Protein AF-A0A9P1GZ67-F1 (afdb_monomer_lite)

InterPro domains:
  IPR001138 Zn(2)Cys(6) fungal-type DNA-binding domain [PF00172] (24-64)
  IPR001138 Zn(2)Cys(6) fungal-type DNA-binding domain [PS00463] (24-58)
  IPR001138 Zn(2)Cys(6) fungal-type DNA-binding domain [SM00066] (19-69)
  IPR036864 Zn(2)-C6 fungal-type DNA-binding domain superfamily [G3DSA:4.10.240.10] (16-83)
  IPR036864 Zn(2)-C6 fungal-type DNA-binding domain superfamily [SSF57701] (15-69)

Foldseek 3Di:
DDDPPDCPPDDPVPDDDDDDDPKAFPVCVVVVHDWPCRVCVVVVDPATPVQPDDPRDRHIDDDPPDPPPPPPPDDDDDDDDDDDPDDDDPDDDDDDDDDDDDDDDDDDDDDD

Sequence (112 aa):
MTEVVGDWLHFTGRQPKRKRAELVCVFCHSKKIKCDLQGRRSQGHDKCSNCDGPDRECRLRPSNRGKRRHSSATYDGRREAPVKPTSPISIREKNGVLPSPDITVVDTVDPP

Radius of gyration: 31.53 Å; chains: 1; bounding box: 78×73×67 Å

Organism: NCBI:txid1442378

Secondary structure (DSSP, 8-state):
------------TT---PPPPS--BHHHHHTT----HHHHHHTT-SS-GGGSSTT---PBP---SSTTS-------S-S---------------------------------

Structure (mmCIF, N/CA/C/O backbone):
data_AF-A0A9P1GZ67-F1
#
_entry.id   AF-A0A9P1GZ67-F1
#
loop_
_atom_site.group_PDB
_atom_site.id
_atom_site.type_symbol
_atom_site.label_atom_id
_atom_site.label_alt_id
_atom_site.label_comp_id
_atom_site.label_asym_id
_atom_site.label_entity_id
_atom_site.label_seq_id
_atom_site.pdbx_PDB_ins_code
_atom_site.Cartn_x
_atom_site.Cartn_y
_atom_site.Cartn_z
_atom_site.occupancy
_atom_site.B_iso_or_equiv
_atom_site.auth_seq_id
_atom_site.auth_comp_id
_atom_site.auth_asym_id
_atom_site.auth_atom_id
_atom_site.pdbx_PDB_model_num
ATOM 1 N N . MET A 1 1 ? 39.492 29.344 6.998 1.00 53.31 1 MET A N 1
ATOM 2 C CA . MET A 1 1 ? 38.741 28.296 7.716 1.00 53.31 1 MET A CA 1
ATOM 3 C C . MET A 1 1 ? 37.618 28.984 8.465 1.00 53.31 1 MET A C 1
ATOM 5 O O . MET A 1 1 ? 37.888 29.623 9.469 1.00 53.31 1 MET A O 1
ATOM 9 N N . THR A 1 2 ? 36.397 28.945 7.941 1.00 58.00 2 THR A N 1
ATOM 10 C CA . THR A 1 2 ? 35.204 29.379 8.679 1.00 58.00 2 THR A CA 1
ATOM 11 C C . THR A 1 2 ? 34.129 28.338 8.432 1.00 58.00 2 THR A C 1
ATOM 13 O O . THR A 1 2 ? 33.599 28.211 7.331 1.00 58.00 2 THR A O 1
ATOM 16 N N . GLU A 1 3 ? 33.952 27.539 9.473 1.00 59.94 3 GLU A N 1
ATOM 17 C CA . GLU A 1 3 ? 33.017 26.445 9.665 1.00 59.94 3 GLU A CA 1
ATOM 18 C C . GLU A 1 3 ? 31.615 26.830 9.173 1.00 59.94 3 GLU A C 1
ATOM 20 O O . GLU A 1 3 ? 31.009 27.790 9.653 1.00 59.94 3 GLU A O 1
ATOM 25 N N . VAL A 1 4 ? 31.081 26.063 8.224 1.00 62.84 4 VAL A N 1
ATOM 26 C CA . VAL A 1 4 ? 29.663 26.115 7.865 1.00 62.84 4 VAL A CA 1
ATOM 27 C C . VAL A 1 4 ? 28.929 25.357 8.968 1.00 62.84 4 VAL A C 1
ATOM 29 O O . VAL A 1 4 ? 28.709 24.151 8.874 1.00 62.84 4 VAL A O 1
ATOM 32 N N . VAL A 1 5 ? 28.664 26.041 10.083 1.00 62.22 5 VAL A N 1
ATOM 33 C CA . VAL A 1 5 ? 27.913 25.477 11.209 1.00 62.22 5 VAL A CA 1
ATOM 34 C C . VAL A 1 5 ? 26.548 25.052 10.677 1.00 62.22 5 VAL A C 1
ATOM 36 O O . VAL A 1 5 ? 25.785 25.871 10.172 1.00 62.22 5 VAL A O 1
ATOM 39 N N . GLY A 1 6 ? 26.307 23.741 10.721 1.00 63.50 6 GLY A N 1
ATOM 40 C CA . GLY A 1 6 ? 25.155 23.092 10.115 1.00 63.50 6 GLY A CA 1
ATOM 41 C C . GLY A 1 6 ? 23.838 23.731 10.536 1.00 63.50 6 GLY A C 1
ATOM 42 O O . GLY A 1 6 ? 23.593 23.962 11.720 1.00 63.50 6 GLY A O 1
ATOM 43 N N . ASP A 1 7 ? 22.993 23.984 9.543 1.00 70.19 7 ASP A N 1
ATOM 44 C CA . ASP A 1 7 ? 21.626 24.466 9.701 1.00 70.19 7 ASP A CA 1
ATOM 45 C C . ASP A 1 7 ? 20.757 23.352 10.311 1.00 70.19 7 ASP A C 1
ATOM 47 O O . ASP A 1 7 ? 20.032 22.617 9.635 1.00 70.19 7 ASP A O 1
ATOM 51 N N . TRP A 1 8 ? 20.900 23.151 11.621 1.00 71.50 8 TRP A N 1
ATOM 52 C CA . TRP A 1 8 ? 20.010 22.304 12.401 1.00 71.50 8 TRP A CA 1
ATOM 53 C C . TRP A 1 8 ? 18.679 23.040 12.533 1.00 71.50 8 TRP A C 1
ATOM 55 O O . TRP A 1 8 ? 18.491 23.859 13.431 1.00 71.50 8 TRP A O 1
ATOM 65 N N . LEU A 1 9 ? 17.763 22.763 11.602 1.00 74.00 9 LEU A N 1
ATOM 66 C CA . LEU A 1 9 ? 16.431 23.362 11.572 1.00 74.00 9 LEU A CA 1
ATOM 67 C C . LEU A 1 9 ? 15.777 23.285 12.965 1.00 74.00 9 LEU A C 1
ATOM 69 O O . LEU A 1 9 ? 15.519 22.197 13.488 1.00 74.00 9 LEU A O 1
ATOM 73 N N . HIS A 1 10 ? 15.504 24.447 13.561 1.00 71.75 10 HIS A N 1
ATOM 74 C CA . HIS A 1 10 ? 14.907 24.555 14.889 1.00 71.75 10 HIS A CA 1
ATOM 75 C C . HIS A 1 10 ? 13.566 23.807 14.937 1.00 71.75 10 HIS A C 1
ATOM 77 O O . HIS A 1 10 ? 12.616 24.136 14.219 1.00 71.75 10 HIS A O 1
ATOM 83 N N . PHE A 1 11 ? 13.479 22.785 15.795 1.00 69.75 11 PHE A N 1
ATOM 84 C CA . PHE A 1 11 ? 12.267 21.990 15.967 1.00 69.75 11 PHE A CA 1
ATOM 85 C C . PHE A 1 11 ? 11.164 22.844 16.599 1.00 69.75 11 PHE A C 1
ATOM 87 O O . PHE A 1 11 ? 11.105 23.046 17.811 1.00 69.75 11 PHE A O 1
ATOM 94 N N . THR A 1 12 ? 10.249 23.339 15.771 1.00 74.00 12 THR A N 1
ATOM 95 C CA . THR A 1 12 ? 9.018 23.959 16.254 1.00 74.00 12 THR A CA 1
ATOM 96 C C . THR A 1 12 ? 8.080 22.844 16.719 1.00 74.00 12 THR A C 1
ATOM 98 O O . THR A 1 12 ? 7.541 22.082 15.919 1.00 74.00 12 THR A O 1
ATOM 101 N N . GLY A 1 13 ? 7.869 22.717 18.033 1.00 72.69 13 GLY A N 1
ATOM 102 C CA . GLY A 1 13 ? 7.075 21.637 18.653 1.00 72.69 13 GLY A CA 1
ATOM 103 C C . GLY A 1 13 ? 5.589 21.564 18.256 1.00 72.69 13 GLY A C 1
ATOM 104 O O . GLY A 1 13 ? 4.842 20.770 18.820 1.00 72.69 13 GLY A O 1
ATOM 105 N N . ARG A 1 14 ? 5.144 22.375 17.287 1.00 75.06 14 ARG A N 1
ATOM 106 C CA . ARG A 1 14 ? 3.771 22.436 16.762 1.00 75.06 14 ARG A CA 1
ATOM 107 C C . ARG A 1 14 ? 3.584 21.708 15.428 1.00 75.06 14 ARG A C 1
ATOM 109 O O . ARG A 1 14 ? 2.604 21.962 14.736 1.00 75.06 14 ARG A O 1
ATOM 116 N N . GLN A 1 15 ? 4.478 20.800 15.047 1.00 73.62 15 GLN A N 1
ATOM 117 C CA . GLN A 1 15 ? 4.230 19.959 13.875 1.00 73.62 15 GLN A CA 1
ATOM 118 C C . GLN A 1 15 ? 3.143 18.922 14.201 1.00 73.62 15 GLN A C 1
ATOM 120 O O . GLN A 1 15 ? 3.325 18.126 15.129 1.00 73.62 15 GLN A O 1
ATOM 125 N N . PRO A 1 16 ? 2.016 18.880 13.460 1.00 78.19 16 PRO A N 1
ATOM 126 C CA . PRO A 1 16 ? 1.016 17.839 13.644 1.00 78.19 16 PRO A CA 1
ATOM 127 C C . PRO A 1 16 ? 1.676 16.472 13.469 1.00 78.19 16 PRO A C 1
ATOM 129 O O . PRO A 1 16 ? 2.203 16.151 12.399 1.00 78.19 16 PRO A O 1
ATOM 132 N N . LYS A 1 17 ? 1.678 15.659 14.532 1.00 77.56 17 LYS A N 1
ATOM 133 C CA . LYS A 1 17 ? 2.279 14.324 14.500 1.00 77.56 17 LYS A CA 1
ATOM 134 C C . LYS A 1 17 ? 1.576 13.507 13.422 1.00 77.56 17 LYS A C 1
ATOM 136 O O . LYS A 1 17 ? 0.416 13.123 13.579 1.00 77.56 17 LYS A O 1
ATOM 141 N N . ARG A 1 18 ? 2.276 13.251 12.313 1.00 76.81 18 ARG A N 1
ATOM 142 C CA . ARG A 1 18 ? 1.733 12.464 11.203 1.00 76.81 18 ARG A CA 1
ATOM 143 C C . ARG A 1 18 ? 1.363 11.082 11.733 1.00 76.81 18 ARG A C 1
ATOM 145 O O . ARG A 1 18 ? 2.222 10.342 12.215 1.00 76.81 18 ARG A O 1
ATOM 152 N N . LYS A 1 19 ? 0.072 10.744 11.677 1.00 78.69 19 LYS A N 1
ATOM 153 C CA . LYS A 1 19 ? -0.395 9.403 12.031 1.00 78.69 19 LYS A CA 1
ATOM 154 C C . LYS A 1 19 ? 0.166 8.408 11.022 1.00 78.69 19 LYS A C 1
ATOM 156 O O . LYS A 1 19 ? 0.257 8.687 9.827 1.00 78.69 19 LYS A O 1
ATOM 161 N N . ARG A 1 20 ? 0.554 7.237 11.520 1.00 80.50 20 ARG A N 1
ATOM 162 C CA . ARG A 1 20 ? 0.943 6.117 10.664 1.00 80.50 20 ARG A CA 1
ATOM 163 C C . ARG A 1 20 ? -0.253 5.714 9.803 1.00 80.50 20 ARG A C 1
ATOM 165 O O . ARG A 1 20 ? -1.371 5.683 10.309 1.00 80.50 20 ARG A O 1
ATOM 172 N N . ALA A 1 21 ? 0.004 5.358 8.546 1.00 83.31 21 ALA A N 1
ATOM 173 C CA . ALA A 1 21 ? -1.041 4.831 7.688 1.00 83.31 21 ALA A CA 1
ATOM 174 C C . ALA A 1 21 ? -1.622 3.522 8.260 1.00 83.31 21 ALA A C 1
ATOM 176 O O . ALA A 1 21 ? -0.878 2.610 8.634 1.00 83.31 21 ALA A O 1
ATOM 177 N N . GLU A 1 22 ? -2.945 3.435 8.322 1.00 85.12 22 GLU A N 1
ATOM 178 C CA . GLU A 1 22 ? -3.706 2.253 8.734 1.00 85.12 22 GLU A CA 1
ATOM 179 C C . GLU A 1 22 ? -3.823 1.236 7.593 1.00 85.12 22 GLU A C 1
ATOM 181 O O . GLU A 1 22 ? -3.882 0.029 7.835 1.00 85.12 22 GLU A O 1
ATOM 186 N N . LEU A 1 23 ? -3.801 1.725 6.347 1.00 88.56 23 LEU A N 1
ATOM 187 C CA . LEU A 1 23 ? -3.934 0.926 5.133 1.00 88.56 23 LEU A CA 1
ATOM 188 C C . LEU A 1 23 ? -2.626 0.910 4.343 1.00 88.56 23 LEU A C 1
ATOM 190 O O . LEU A 1 23 ? -2.046 1.950 4.036 1.00 88.56 23 LEU A O 1
ATOM 194 N N . VAL A 1 24 ? -2.184 -0.293 3.983 1.00 93.19 24 VAL A N 1
ATOM 195 C CA . VAL A 1 24 ? -0.993 -0.553 3.167 1.00 93.19 24 VAL A CA 1
ATOM 196 C C . VAL A 1 24 ? -1.314 -1.726 2.240 1.00 93.19 24 VAL A C 1
ATOM 198 O O . VAL A 1 24 ? -1.994 -2.664 2.662 1.00 93.19 24 VAL A O 1
ATOM 201 N N . CYS A 1 25 ? -0.850 -1.702 0.989 1.00 94.31 25 CYS A N 1
ATOM 202 C CA . CYS A 1 25 ? -1.006 -2.845 0.085 1.00 94.31 25 CYS A CA 1
ATOM 203 C C . CYS A 1 25 ? 0.030 -3.949 0.358 1.00 94.31 25 CYS A C 1
ATOM 205 O O . CYS A 1 25 ? 1.089 -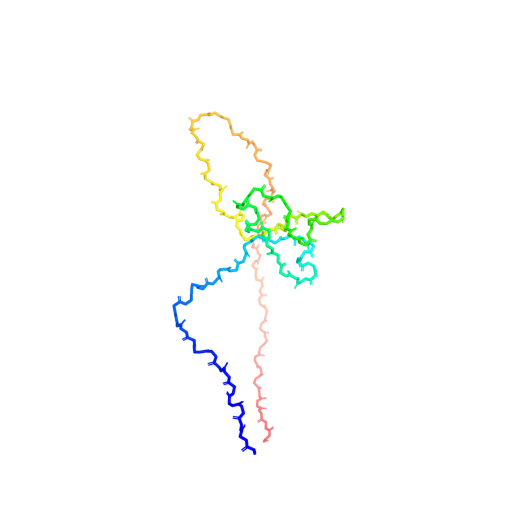3.709 0.946 1.00 94.31 25 CYS A O 1
ATOM 207 N N . VAL A 1 26 ? -0.256 -5.171 -0.091 1.00 94.31 26 VAL A N 1
ATOM 208 C CA . VAL A 1 26 ? 0.640 -6.329 0.072 1.00 94.31 26 VAL A CA 1
ATOM 209 C C . VAL A 1 26 ? 2.000 -6.078 -0.590 1.00 94.31 26 VAL A C 1
ATOM 211 O O . VAL A 1 26 ? 3.029 -6.351 0.024 1.00 94.31 26 VAL A O 1
ATOM 214 N N . PHE A 1 27 ? 2.013 -5.479 -1.786 1.00 93.69 27 PHE A N 1
ATOM 215 C CA . PHE A 1 27 ? 3.238 -5.165 -2.528 1.00 93.69 27 PHE A CA 1
ATOM 216 C C . PHE A 1 27 ? 4.157 -4.186 -1.779 1.00 93.69 27 PHE A C 1
ATOM 218 O O . PHE A 1 27 ? 5.337 -4.461 -1.570 1.00 93.69 27 PHE A O 1
ATOM 225 N N . CYS A 1 28 ? 3.631 -3.051 -1.313 1.00 93.75 28 CYS A N 1
ATOM 226 C CA . CYS A 1 28 ? 4.449 -2.092 -0.570 1.00 93.75 28 CYS A CA 1
ATOM 227 C C . CYS A 1 28 ? 4.901 -2.661 0.781 1.00 93.75 28 CYS A C 1
ATOM 229 O O . CYS A 1 28 ? 6.014 -2.383 1.226 1.00 93.75 28 CYS A O 1
ATOM 231 N N . HIS A 1 29 ? 4.074 -3.496 1.421 1.00 93.62 29 HIS A N 1
ATOM 232 C CA . HIS A 1 29 ? 4.457 -4.176 2.656 1.00 93.62 29 HIS A CA 1
ATOM 233 C C . HIS A 1 29 ? 5.599 -5.180 2.442 1.00 93.62 29 HIS A C 1
ATOM 235 O O . HIS A 1 29 ? 6.479 -5.268 3.302 1.00 93.62 29 HIS A O 1
ATOM 241 N N . SER A 1 30 ? 5.591 -5.963 1.358 1.00 92.69 30 SER A N 1
ATOM 242 C CA . SER A 1 30 ? 6.659 -6.935 1.079 1.00 92.69 30 SER A CA 1
ATOM 243 C C . SER A 1 30 ? 7.977 -6.234 0.759 1.00 92.69 30 SER A C 1
ATOM 245 O O . SER A 1 30 ? 9.012 -6.609 1.298 1.00 92.69 30 SER A O 1
ATOM 247 N N . LYS A 1 31 ? 7.915 -5.143 -0.009 1.00 93.81 31 LYS A N 1
ATOM 248 C CA . LYS A 1 31 ? 9.064 -4.290 -0.348 1.00 93.81 31 LYS A CA 1
ATOM 249 C C . LYS A 1 31 ? 9.520 -3.370 0.791 1.00 93.81 31 LYS A C 1
ATOM 251 O O . LYS A 1 31 ? 10.542 -2.713 0.650 1.00 93.81 31 LYS A O 1
ATOM 256 N N . LYS A 1 32 ? 8.760 -3.290 1.891 1.00 93.31 32 LYS A N 1
ATOM 257 C CA . LYS A 1 32 ? 8.991 -2.364 3.017 1.00 93.31 32 LYS A CA 1
ATOM 258 C C . LYS A 1 32 ? 9.145 -0.901 2.578 1.00 93.31 32 LYS A C 1
ATOM 260 O O . LYS A 1 32 ? 9.871 -0.134 3.199 1.00 93.31 32 LYS A O 1
ATOM 265 N N . ILE A 1 33 ? 8.409 -0.506 1.539 1.00 92.81 33 ILE A N 1
ATOM 266 C CA . ILE A 1 33 ? 8.390 0.866 1.015 1.00 92.81 33 ILE A CA 1
ATOM 267 C C . ILE A 1 33 ? 7.157 1.632 1.501 1.00 92.81 33 ILE A C 1
ATOM 269 O O . ILE A 1 33 ? 6.136 1.045 1.878 1.00 92.81 33 ILE A O 1
ATOM 273 N N . LYS A 1 34 ? 7.238 2.968 1.475 1.00 92.38 34 LYS A N 1
ATOM 274 C CA . LYS A 1 34 ? 6.124 3.852 1.837 1.00 92.38 34 LYS A CA 1
ATOM 275 C C . LYS A 1 34 ? 4.927 3.591 0.920 1.00 92.38 34 LYS A C 1
ATOM 277 O O . LYS A 1 34 ? 5.058 3.595 -0.298 1.00 92.38 34 LYS A O 1
ATOM 282 N N . CYS A 1 35 ? 3.758 3.400 1.523 1.00 93.88 35 CYS A N 1
ATOM 283 C CA . CYS A 1 35 ? 2.495 3.243 0.816 1.00 93.88 35 CYS A CA 1
ATOM 284 C C . CYS A 1 35 ? 1.592 4.432 1.13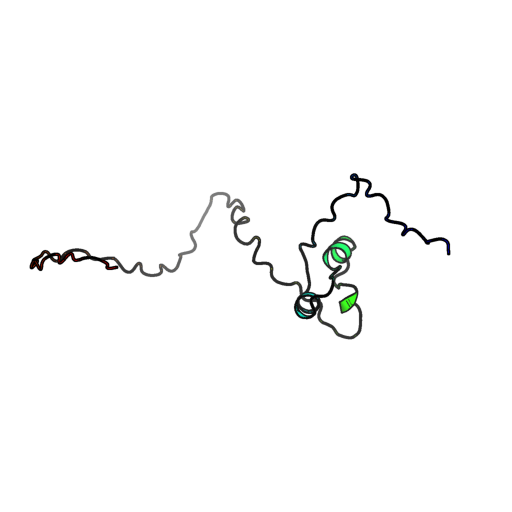0 1.00 93.88 35 CYS A C 1
ATOM 286 O O . CYS A 1 35 ? 1.344 4.741 2.295 1.00 93.88 35 CYS A O 1
ATOM 288 N N . ASP A 1 36 ? 1.109 5.088 0.087 1.00 94.00 36 ASP A N 1
ATOM 289 C CA . ASP A 1 36 ? 0.216 6.245 0.126 1.00 94.00 36 ASP A CA 1
ATOM 290 C C . ASP A 1 36 ? -1.255 5.865 -0.129 1.00 94.00 36 ASP A C 1
ATOM 292 O O . ASP A 1 36 ? -2.107 6.740 -0.268 1.00 94.00 36 ASP A O 1
ATOM 296 N N . LEU A 1 37 ? -1.574 4.561 -0.130 1.00 93.75 37 LEU A N 1
ATOM 297 C CA . LEU A 1 37 ? -2.908 4.037 -0.447 1.00 93.75 37 LEU A CA 1
ATOM 298 C C . LEU A 1 37 ? -4.023 4.655 0.400 1.00 93.75 37 LEU A C 1
ATOM 300 O O . LEU A 1 37 ? -5.107 4.893 -0.113 1.00 93.75 37 LEU A O 1
ATOM 304 N N . GLN A 1 38 ? -3.778 4.917 1.687 1.00 92.50 38 GLN A N 1
ATOM 305 C CA . GLN A 1 38 ? -4.789 5.520 2.557 1.00 92.50 38 GLN A CA 1
ATOM 306 C C . GLN A 1 38 ? -5.201 6.922 2.088 1.00 92.50 38 GLN A C 1
ATOM 308 O O . GLN A 1 38 ? -6.393 7.201 2.010 1.00 92.50 38 GLN A O 1
ATOM 313 N N . GLY A 1 39 ? -4.232 7.784 1.760 1.00 92.19 39 GLY A N 1
ATOM 314 C CA . GLY A 1 39 ? -4.511 9.135 1.261 1.00 92.19 39 GLY A CA 1
ATOM 315 C C . GLY A 1 39 ? -5.145 9.106 -0.130 1.00 92.19 39 GLY A C 1
ATOM 316 O O . GLY A 1 39 ? -6.111 9.815 -0.400 1.00 92.19 39 GLY A O 1
ATOM 317 N N . ARG A 1 40 ? -4.665 8.201 -0.985 1.00 92.75 40 ARG A N 1
ATOM 318 C CA . ARG A 1 40 ? -5.199 7.985 -2.336 1.00 92.75 40 ARG A CA 1
ATOM 319 C C . ARG A 1 40 ? -6.653 7.496 -2.301 1.00 92.75 40 ARG A C 1
ATOM 321 O O . ARG A 1 40 ? -7.482 8.016 -3.035 1.00 92.75 40 ARG A O 1
ATOM 328 N N . ARG A 1 41 ? -7.006 6.598 -1.373 1.00 90.62 41 ARG A N 1
ATOM 329 C CA . ARG A 1 41 ? -8.396 6.156 -1.166 1.00 90.62 41 ARG A CA 1
ATOM 330 C C . ARG A 1 41 ? -9.321 7.273 -0.705 1.00 90.62 41 ARG A C 1
ATOM 332 O O . ARG A 1 41 ? -10.444 7.339 -1.186 1.00 90.62 41 ARG A O 1
ATOM 339 N N . SER A 1 42 ? -8.868 8.167 0.180 1.00 88.69 42 SER A N 1
ATOM 340 C CA . SER A 1 42 ? -9.674 9.345 0.547 1.00 88.69 42 SER A CA 1
ATOM 341 C C . SER A 1 42 ? -9.906 10.308 -0.622 1.00 88.69 42 SER A C 1
ATOM 343 O O . SER A 1 42 ? -10.832 11.105 -0.568 1.00 88.69 42 SER A O 1
ATOM 345 N N . GLN A 1 43 ? -9.091 10.215 -1.675 1.00 92.50 43 GLN A N 1
ATOM 346 C CA . GLN A 1 43 ? -9.228 10.975 -2.920 1.00 92.50 43 GLN A CA 1
ATOM 347 C C . GLN A 1 43 ? -9.981 10.197 -4.017 1.00 92.50 43 GLN A C 1
ATOM 349 O O . GLN A 1 43 ? -10.108 10.696 -5.128 1.00 92.50 43 GLN A O 1
ATOM 354 N N . GLY A 1 44 ? -10.475 8.984 -3.731 1.00 92.75 44 GLY A N 1
ATOM 355 C CA . GLY A 1 44 ? -11.222 8.163 -4.692 1.00 92.75 44 GLY A CA 1
ATOM 356 C C . GLY A 1 44 ? -10.370 7.250 -5.580 1.00 92.75 44 GLY A C 1
ATOM 357 O O . GLY A 1 44 ? -10.895 6.662 -6.518 1.00 92.75 44 GLY A O 1
ATOM 358 N N . HIS A 1 45 ? -9.074 7.091 -5.300 1.00 92.62 45 HIS A N 1
ATOM 359 C CA . HIS A 1 45 ? -8.216 6.170 -6.048 1.00 92.62 45 HIS A CA 1
ATOM 360 C C . HIS A 1 45 ? -8.165 4.772 -5.418 1.00 92.62 45 HIS A C 1
ATOM 362 O O . HIS A 1 45 ? -7.983 4.618 -4.206 1.00 92.62 45 HIS A O 1
ATOM 368 N N . ASP A 1 46 ? -8.183 3.744 -6.268 1.00 91.25 46 ASP A N 1
ATOM 369 C CA . ASP A 1 46 ? -8.090 2.340 -5.842 1.00 91.25 46 ASP A CA 1
ATOM 370 C C . ASP A 1 46 ? -6.653 1.831 -5.676 1.00 91.25 46 ASP A C 1
ATOM 372 O O . ASP A 1 46 ? -6.413 0.836 -4.984 1.00 91.25 46 ASP A O 1
ATOM 376 N N . LYS A 1 47 ? -5.679 2.519 -6.285 1.00 94.19 47 LYS A N 1
ATOM 377 C CA . LYS A 1 47 ? -4.266 2.119 -6.299 1.00 94.19 47 LYS A CA 1
ATOM 378 C C . LYS A 1 47 ? -3.365 3.158 -5.632 1.00 94.19 47 LYS A C 1
ATOM 380 O O . LYS A 1 47 ? -3.559 4.368 -5.754 1.00 94.19 47 LYS A O 1
ATOM 385 N N . CYS A 1 48 ? -2.327 2.685 -4.943 1.00 94.50 48 CYS A N 1
ATOM 386 C CA . CYS A 1 48 ? -1.254 3.541 -4.425 1.00 94.50 48 CYS A CA 1
ATOM 387 C C . CYS A 1 48 ? -0.308 3.964 -5.555 1.00 94.50 48 CYS A C 1
ATOM 389 O O . CYS A 1 48 ? -0.254 3.270 -6.569 1.00 94.50 48 CYS A O 1
ATOM 391 N N . SER A 1 49 ? 0.461 5.040 -5.381 1.00 94.25 49 SER A N 1
ATOM 392 C CA . SER A 1 49 ? 1.316 5.581 -6.455 1.00 94.25 49 SER A CA 1
ATOM 393 C C . SER A 1 49 ? 2.340 4.561 -6.970 1.00 94.25 49 SER A C 1
ATOM 395 O O . SER A 1 49 ? 2.613 4.492 -8.161 1.00 94.25 49 SER A O 1
ATOM 397 N N . ASN A 1 50 ? 2.838 3.677 -6.099 1.00 93.50 50 ASN A N 1
ATOM 398 C CA . ASN A 1 50 ? 3.777 2.614 -6.491 1.00 93.50 50 ASN A CA 1
ATOM 399 C C . ASN A 1 50 ? 3.130 1.483 -7.310 1.00 93.50 50 ASN A C 1
ATOM 401 O O . ASN A 1 50 ? 3.833 0.700 -7.948 1.00 93.50 50 ASN A O 1
ATOM 405 N N . CYS A 1 51 ? 1.807 1.342 -7.232 1.00 93.50 51 CYS A N 1
ATOM 406 C CA . CYS A 1 51 ? 1.042 0.332 -7.962 1.00 93.50 51 CYS A CA 1
ATOM 407 C C . CYS A 1 51 ? 0.245 0.932 -9.127 1.00 93.50 51 CYS A C 1
ATOM 409 O O . CYS A 1 51 ? -0.447 0.189 -9.813 1.00 93.50 51 CYS A O 1
ATOM 411 N N . ASP A 1 52 ? 0.333 2.245 -9.338 1.00 91.38 52 ASP A N 1
ATOM 412 C CA . ASP A 1 52 ? -0.353 2.974 -10.412 1.00 91.38 52 ASP A CA 1
ATOM 413 C C . ASP A 1 52 ? 0.293 2.778 -11.794 1.00 91.38 52 ASP A C 1
ATOM 415 O O . ASP A 1 52 ? -0.185 3.303 -12.789 1.00 91.38 52 ASP A O 1
ATOM 419 N N . GLY A 1 53 ? 1.401 2.034 -11.850 1.00 79.38 53 GLY A N 1
ATOM 420 C CA . GLY A 1 53 ? 2.116 1.663 -13.072 1.00 79.38 53 GLY A CA 1
ATOM 421 C C . GLY A 1 53 ? 1.800 0.240 -13.570 1.00 79.38 53 GLY A C 1
ATOM 422 O O . GLY A 1 53 ? 0.798 -0.350 -13.160 1.00 79.38 53 GLY A O 1
ATOM 423 N N . PRO A 1 54 ? 2.662 -0.340 -14.433 1.00 67.00 5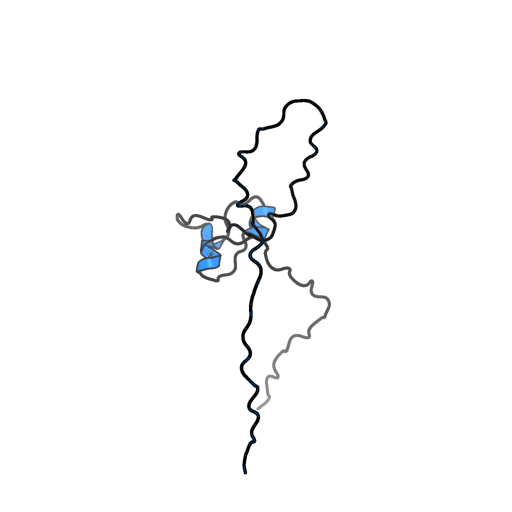4 PRO A N 1
ATOM 424 C CA . PRO A 1 54 ? 2.329 -1.500 -15.268 1.00 67.00 54 PRO A CA 1
ATOM 425 C C . PRO A 1 54 ? 1.909 -2.714 -14.432 1.00 67.00 54 PRO A C 1
ATOM 427 O O . PRO A 1 54 ? 2.666 -3.135 -13.557 1.00 67.00 54 PRO A O 1
ATOM 430 N N . ASP A 1 55 ? 0.691 -3.207 -14.686 1.00 69.62 55 ASP A N 1
ATOM 431 C CA . ASP A 1 55 ? 0.040 -4.449 -14.220 1.00 69.62 55 ASP A CA 1
ATOM 432 C C . ASP A 1 55 ? 0.384 -4.968 -12.812 1.00 69.62 55 ASP A C 1
ATOM 434 O O . ASP A 1 55 ? 0.432 -6.170 -12.547 1.00 69.62 55 ASP A O 1
ATOM 438 N N . ARG A 1 56 ? 0.587 -4.064 -11.848 1.00 84.81 56 ARG A N 1
ATOM 439 C CA . ARG A 1 56 ? 0.760 -4.444 -10.439 1.00 84.81 56 ARG A CA 1
ATOM 440 C C . ARG A 1 56 ? -0.585 -4.480 -9.738 1.00 84.81 56 ARG A C 1
ATOM 442 O O . ARG A 1 56 ? -1.314 -3.487 -9.682 1.00 84.81 56 ARG A O 1
ATOM 449 N N . GLU A 1 57 ? -0.879 -5.612 -9.113 1.00 88.62 57 GLU A N 1
ATOM 450 C CA . GLU A 1 57 ? -2.094 -5.746 -8.324 1.00 88.62 57 GLU A CA 1
ATOM 451 C C . GLU A 1 57 ? -1.958 -5.030 -6.968 1.00 88.62 57 GLU A C 1
ATOM 453 O O . GLU A 1 57 ? -1.188 -5.425 -6.086 1.00 88.62 57 GLU A O 1
ATOM 458 N N . CYS A 1 58 ? -2.724 -3.953 -6.775 1.00 93.25 58 CYS A N 1
ATOM 459 C CA . CYS A 1 58 ? -2.727 -3.171 -5.537 1.00 93.25 58 CYS A CA 1
ATOM 460 C C . CYS A 1 58 ? -3.706 -3.754 -4.504 1.00 93.25 58 CYS A C 1
ATOM 462 O O . CYS A 1 58 ? -4.699 -3.125 -4.142 1.00 93.25 58 CYS A O 1
ATOM 464 N N . ARG A 1 59 ? -3.436 -4.963 -4.001 1.00 93.25 59 ARG A N 1
ATOM 465 C CA . ARG A 1 59 ? -4.293 -5.590 -2.978 1.00 93.25 59 ARG A CA 1
ATOM 466 C C . ARG A 1 59 ? -4.043 -5.019 -1.589 1.00 93.25 59 ARG A C 1
ATOM 468 O O . ARG A 1 59 ? -2.901 -4.989 -1.124 1.00 93.25 59 ARG A O 1
ATOM 475 N N . LEU A 1 60 ? -5.111 -4.611 -0.904 1.00 91.88 60 LEU A N 1
ATOM 476 C CA . LEU A 1 60 ? -5.057 -4.203 0.500 1.00 91.88 60 LEU A CA 1
ATOM 477 C C . LEU A 1 60 ? -4.573 -5.355 1.381 1.00 91.88 60 LEU A C 1
ATOM 479 O O . LEU A 1 60 ? -5.036 -6.488 1.258 1.00 91.88 60 LEU A O 1
ATOM 483 N N . ARG A 1 61 ? -3.667 -5.057 2.314 1.00 90.50 61 ARG A N 1
ATOM 484 C CA . ARG A 1 61 ? -3.274 -6.027 3.332 1.00 90.50 61 ARG A CA 1
ATOM 485 C C . ARG A 1 61 ? -4.453 -6.255 4.286 1.00 90.50 61 ARG A C 1
ATOM 487 O O . ARG A 1 61 ? -4.909 -5.285 4.894 1.00 90.50 61 ARG A O 1
ATOM 494 N N . PRO A 1 62 ? -4.895 -7.504 4.508 1.00 80.06 62 PRO A N 1
ATOM 495 C CA . PRO A 1 62 ? -5.854 -7.790 5.564 1.00 80.06 62 PRO A CA 1
ATOM 496 C C . PRO A 1 62 ? -5.220 -7.423 6.910 1.00 80.06 62 PRO A C 1
ATOM 498 O O . PRO A 1 62 ? -4.204 -7.991 7.317 1.00 80.06 62 PRO A O 1
ATOM 501 N N . SER A 1 63 ? -5.777 -6.427 7.598 1.00 69.56 63 SER A N 1
ATOM 502 C CA . SER A 1 63 ? -5.356 -6.105 8.956 1.00 69.56 63 SER A CA 1
ATOM 503 C C . SER A 1 63 ? -6.153 -6.988 9.925 1.00 69.56 63 SER A C 1
ATOM 505 O O . SER A 1 63 ? -7.380 -7.029 9.905 1.00 69.56 63 SER A O 1
ATOM 507 N N . ASN A 1 64 ? -5.465 -7.720 10.804 1.00 67.75 64 ASN A N 1
ATOM 508 C CA . ASN A 1 64 ? -6.130 -8.430 11.909 1.00 67.75 64 ASN A CA 1
ATOM 509 C C . ASN A 1 64 ? -6.519 -7.476 13.056 1.00 67.75 64 ASN A C 1
ATOM 511 O O . ASN A 1 64 ? -7.102 -7.888 14.058 1.00 67.75 64 ASN A O 1
ATOM 515 N N . ARG A 1 65 ? -6.205 -6.183 12.918 1.00 65.00 65 ARG A N 1
ATOM 516 C CA . ARG A 1 65 ? -6.385 -5.151 13.937 1.00 65.00 65 ARG A CA 1
ATOM 517 C C . ARG A 1 65 ? -7.798 -4.567 13.830 1.00 65.00 65 ARG A C 1
ATOM 519 O O . ARG A 1 65 ? -7.957 -3.448 13.374 1.00 65.00 65 ARG A O 1
ATOM 526 N N . GLY A 1 66 ? -8.825 -5.339 14.196 1.00 58.72 66 GLY A N 1
ATOM 527 C CA . GLY A 1 66 ? -10.202 -4.812 14.212 1.00 58.72 66 GLY A CA 1
ATOM 528 C C . GLY A 1 66 ? -11.355 -5.814 14.164 1.00 58.72 66 GLY A C 1
ATOM 529 O O . GLY A 1 66 ? -12.483 -5.432 14.452 1.00 58.72 66 GLY A O 1
ATOM 530 N N . LYS A 1 67 ? -11.115 -7.104 13.897 1.00 57.72 67 LYS A N 1
ATOM 531 C CA . LYS A 1 67 ? -12.184 -8.123 13.764 1.00 57.72 67 LYS A CA 1
ATOM 532 C C . LYS A 1 67 ? -13.011 -8.413 15.036 1.00 57.72 67 LYS A C 1
ATOM 534 O O . LYS A 1 67 ? -13.816 -9.330 15.024 1.00 57.72 67 LYS A O 1
ATOM 539 N N . ARG A 1 68 ? -12.849 -7.658 16.132 1.00 57.97 68 ARG A N 1
ATOM 540 C CA . ARG A 1 68 ? -13.564 -7.888 17.404 1.00 57.97 68 ARG A CA 1
ATOM 541 C C . ARG A 1 68 ? -14.634 -6.849 17.780 1.00 57.97 68 ARG A C 1
ATOM 543 O O . ARG A 1 68 ? -15.126 -6.937 18.896 1.00 57.97 68 ARG A O 1
ATOM 550 N N . ARG A 1 69 ? -14.988 -5.854 16.950 1.00 57.91 69 ARG A N 1
ATOM 551 C CA . ARG A 1 69 ? -15.904 -4.773 17.408 1.00 57.91 69 ARG A CA 1
ATOM 552 C C . ARG A 1 69 ? -17.094 -4.411 16.515 1.00 57.91 69 ARG A C 1
ATOM 554 O O . ARG A 1 69 ? -17.720 -3.392 16.762 1.00 57.91 69 ARG A O 1
ATOM 561 N N . HIS A 1 70 ? -17.468 -5.251 15.553 1.00 53.91 70 HIS A N 1
ATOM 562 C CA . HIS A 1 70 ? -18.731 -5.073 14.822 1.00 53.91 70 HIS A CA 1
ATOM 563 C C . HIS A 1 70 ? -19.513 -6.386 14.748 1.00 53.91 70 HIS A C 1
ATOM 565 O O . HIS A 1 70 ? -19.760 -6.930 13.681 1.00 53.91 70 HIS A O 1
ATOM 571 N N . SER A 1 71 ? -19.891 -6.903 15.915 1.00 52.88 71 SER A N 1
ATOM 572 C CA . SER A 1 71 ? -21.001 -7.848 16.065 1.00 52.88 71 SER A CA 1
ATOM 573 C C . SER A 1 71 ? -22.031 -7.226 17.010 1.00 52.88 71 SER A C 1
ATOM 575 O O . SER A 1 71 ? -22.304 -7.733 18.091 1.00 52.88 71 SER A O 1
ATOM 577 N N . SER A 1 72 ? -22.522 -6.051 16.633 1.00 55.00 72 SER A N 1
ATOM 578 C CA . SER A 1 72 ? -23.686 -5.404 17.240 1.00 55.00 72 SER A CA 1
ATOM 579 C C . SER A 1 72 ? -24.451 -4.676 16.135 1.00 55.00 72 SER A C 1
ATOM 581 O O . SER A 1 72 ? -24.640 -3.465 16.179 1.00 55.00 72 SER A O 1
ATOM 583 N N . ALA A 1 73 ? -24.811 -5.414 15.084 1.00 52.38 73 ALA A N 1
ATOM 584 C CA . ALA A 1 73 ? -25.950 -5.035 14.268 1.00 52.38 73 ALA A CA 1
ATOM 585 C C . ALA A 1 73 ? -27.173 -5.620 14.980 1.00 52.38 73 ALA A C 1
ATOM 587 O O . ALA A 1 73 ? -27.339 -6.834 15.066 1.00 52.38 73 ALA A O 1
ATOM 588 N N . THR A 1 74 ? -27.927 -4.719 15.593 1.00 55.28 74 THR A N 1
ATOM 589 C CA . THR A 1 74 ? -29.307 -4.857 16.056 1.00 55.28 74 THR A CA 1
ATOM 590 C C . THR A 1 74 ? -30.099 -5.882 15.239 1.00 55.28 74 THR A C 1
ATOM 592 O O . THR A 1 74 ? -30.435 -5.617 14.086 1.00 55.28 74 THR A O 1
ATOM 595 N N . TYR A 1 75 ? -30.404 -7.038 15.833 1.00 43.84 75 TYR A N 1
ATOM 596 C CA . TYR A 1 75 ? -31.463 -7.915 15.340 1.00 43.84 75 TYR A CA 1
ATOM 597 C C . TYR A 1 75 ? -32.703 -7.629 16.186 1.00 43.84 75 TYR A C 1
ATOM 599 O O . TYR A 1 75 ? -32.776 -8.009 17.355 1.00 43.84 75 TYR A O 1
ATOM 607 N N . ASP A 1 76 ? -33.605 -6.847 15.598 1.00 53.34 76 ASP A N 1
ATOM 608 C CA . ASP A 1 76 ? -34.959 -6.593 16.076 1.00 53.34 76 ASP A CA 1
ATOM 609 C C . ASP A 1 76 ? -35.691 -7.937 16.243 1.00 53.34 76 ASP A C 1
ATOM 611 O O . ASP A 1 76 ? -35.551 -8.859 15.432 1.00 53.34 76 ASP A O 1
ATOM 615 N N . GLY A 1 77 ? -36.399 -8.100 17.354 1.00 55.84 77 GLY A N 1
ATOM 616 C CA . GLY A 1 77 ? -36.963 -9.377 17.752 1.00 55.84 77 GLY A CA 1
ATOM 617 C C . GLY A 1 77 ? -38.166 -9.783 16.905 1.00 55.84 77 GLY A C 1
ATOM 618 O O . GLY A 1 77 ? -39.283 -9.407 17.236 1.00 55.84 77 GLY A O 1
ATOM 619 N N . ARG A 1 78 ? -37.984 -10.670 15.915 1.00 57.06 78 ARG A N 1
ATOM 620 C CA . ARG A 1 78 ? -38.942 -11.760 15.622 1.00 57.06 78 ARG A CA 1
ATOM 621 C C . ARG A 1 78 ? -38.427 -12.769 14.582 1.00 57.06 78 ARG A C 1
ATOM 623 O O . ARG A 1 78 ? -38.246 -12.430 13.423 1.00 57.06 78 ARG A O 1
ATOM 630 N N . ARG A 1 79 ? -38.434 -14.037 15.015 1.00 54.84 79 ARG A N 1
ATOM 631 C CA . ARG A 1 79 ? -38.521 -15.312 14.264 1.00 54.84 79 ARG A CA 1
ATOM 632 C C . ARG A 1 79 ? -37.233 -15.964 13.720 1.00 54.84 79 ARG A C 1
ATOM 634 O O . ARG A 1 79 ? -36.519 -15.421 12.897 1.00 54.84 79 ARG A O 1
ATOM 641 N N . GLU A 1 80 ? -37.103 -17.206 14.198 1.00 47.41 80 GLU A N 1
ATOM 642 C CA . GLU A 1 80 ? -36.279 -18.364 13.819 1.00 47.41 80 GLU A CA 1
ATOM 643 C C . GLU A 1 80 ? -34.758 -18.312 14.021 1.00 47.41 80 GLU A C 1
ATOM 645 O O . GLU A 1 80 ? -34.005 -17.566 13.404 1.00 47.41 80 GLU A O 1
ATOM 650 N N . ALA A 1 81 ? -34.317 -19.182 14.932 1.00 56.03 81 ALA A N 1
ATOM 651 C CA . ALA A 1 81 ? -32.934 -19.421 15.293 1.00 56.03 81 ALA A CA 1
ATOM 652 C C . ALA A 1 81 ? -32.217 -20.228 14.196 1.00 56.03 81 ALA A C 1
ATOM 654 O O . ALA A 1 81 ? -32.673 -21.319 13.854 1.00 56.03 81 ALA A O 1
ATOM 655 N N . PRO A 1 82 ? -31.045 -19.786 13.709 1.00 54.50 82 PRO A N 1
ATOM 656 C CA . 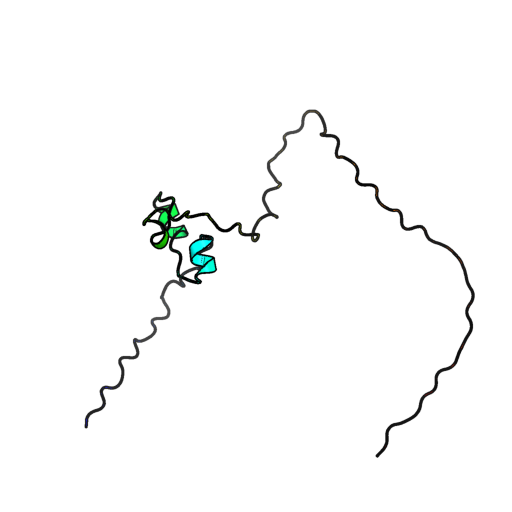PRO A 1 82 ? -30.148 -20.664 12.978 1.00 54.50 82 PRO A CA 1
ATOM 657 C C . PRO A 1 82 ? -29.563 -21.683 13.959 1.00 54.50 82 PRO A C 1
ATOM 659 O O . PRO A 1 82 ? -28.854 -21.326 14.906 1.00 54.50 82 PRO A O 1
ATOM 662 N N . VAL A 1 83 ? -29.884 -22.955 13.737 1.00 53.56 83 VAL A N 1
ATOM 663 C CA . VAL A 1 83 ? -29.331 -24.096 14.469 1.00 53.56 83 VAL A CA 1
ATOM 664 C C . VAL A 1 83 ? -27.807 -24.056 14.327 1.00 53.56 83 VAL A C 1
ATOM 666 O O . VAL A 1 83 ? -27.261 -24.226 13.238 1.00 53.56 83 VAL A O 1
ATOM 669 N N . LYS A 1 84 ? -27.102 -23.771 15.424 1.00 60.91 84 LYS A N 1
ATOM 670 C CA . LYS A 1 84 ? -25.641 -23.883 15.479 1.00 60.91 84 LYS A CA 1
ATOM 671 C C . LYS A 1 84 ? -25.285 -25.374 15.474 1.00 60.91 84 LYS A C 1
ATOM 673 O O . LYS A 1 84 ? -25.840 -26.093 16.303 1.00 60.91 84 LYS A O 1
ATOM 678 N N . PRO A 1 85 ? -24.357 -25.854 14.628 1.00 49.50 85 PRO A N 1
ATOM 679 C CA . PRO A 1 85 ? -23.769 -27.166 14.835 1.00 49.50 85 PRO A CA 1
ATOM 680 C C . PRO A 1 85 ? -22.963 -27.122 16.135 1.00 49.50 85 PRO A C 1
ATOM 682 O O . PRO A 1 85 ? -21.974 -26.399 16.269 1.00 49.50 85 PRO A O 1
ATOM 685 N N . THR A 1 86 ? -23.464 -27.851 17.123 1.00 53.28 86 THR A N 1
ATOM 686 C CA . THR A 1 86 ? -22.851 -28.059 18.427 1.00 53.28 86 THR A CA 1
ATOM 687 C C . THR A 1 86 ? -21.562 -28.849 18.228 1.00 53.28 86 THR A C 1
ATOM 689 O O . THR A 1 86 ? -21.593 -30.056 18.008 1.00 53.28 86 THR A O 1
ATOM 692 N N . SER A 1 87 ? -20.412 -28.181 18.290 1.00 58.19 87 SER A N 1
ATOM 693 C CA . SER A 1 87 ? -19.143 -28.874 18.510 1.00 58.19 87 SER A CA 1
ATOM 694 C C . SER A 1 87 ? -19.236 -29.596 19.861 1.00 58.19 87 SER A C 1
ATOM 696 O O . SER A 1 87 ? -19.566 -28.936 20.853 1.00 58.19 87 SER A O 1
ATOM 698 N N . PRO A 1 88 ? -18.986 -30.914 19.945 1.00 56.12 88 PRO A N 1
ATOM 699 C CA . PRO A 1 88 ? -19.096 -31.620 21.207 1.00 56.12 88 PRO A CA 1
ATOM 700 C C . PRO A 1 88 ? -18.019 -31.124 22.173 1.00 56.12 88 PRO A C 1
ATOM 702 O O . PRO A 1 88 ? -16.818 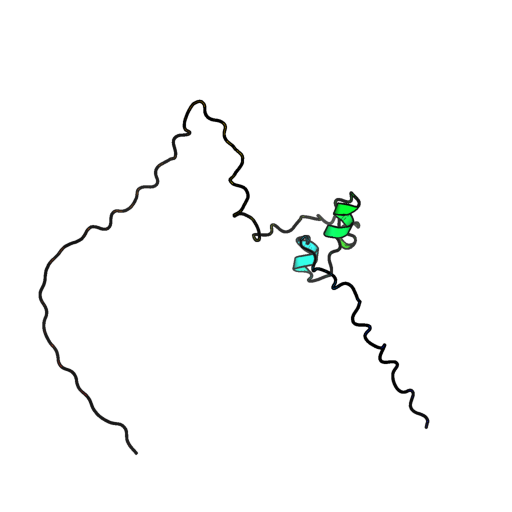-31.150 21.904 1.00 56.12 88 PRO A O 1
ATOM 705 N N . ILE A 1 89 ? -18.503 -30.648 23.314 1.00 51.41 89 ILE A N 1
ATOM 706 C CA . ILE A 1 89 ? -17.747 -30.403 24.532 1.00 51.41 89 ILE A CA 1
ATOM 707 C C . ILE A 1 89 ? -17.214 -31.767 24.987 1.00 51.41 89 ILE A C 1
ATOM 709 O O . ILE A 1 89 ? -17.997 -32.610 25.419 1.00 51.41 89 ILE A O 1
ATOM 713 N N . SER A 1 90 ? -15.902 -32.002 24.888 1.00 48.56 90 SER A N 1
ATOM 714 C CA . SER A 1 90 ? -15.288 -33.149 25.564 1.00 48.56 90 SER A CA 1
ATOM 715 C C . SER A 1 90 ? -15.243 -32.844 27.055 1.00 48.56 90 SER A C 1
ATOM 717 O O . SER A 1 90 ? -14.558 -31.931 27.521 1.00 48.56 90 SER A O 1
ATOM 719 N N . ILE A 1 91 ? -16.064 -33.589 27.775 1.00 52.34 91 ILE A N 1
ATOM 720 C CA . ILE A 1 91 ? -16.351 -33.468 29.192 1.00 52.34 91 ILE A CA 1
ATOM 721 C C . ILE A 1 91 ? -15.111 -33.930 29.963 1.00 52.34 91 ILE A C 1
ATOM 723 O O . ILE A 1 91 ? -14.549 -34.988 29.695 1.00 52.34 91 ILE A O 1
ATOM 727 N N . ARG A 1 92 ? -14.660 -33.105 30.908 1.00 55.16 92 ARG A N 1
ATOM 728 C CA . ARG A 1 92 ? -13.614 -33.447 31.873 1.00 55.16 92 ARG A CA 1
ATOM 729 C C . ARG A 1 92 ? -14.244 -34.311 32.965 1.00 55.16 92 ARG A C 1
AT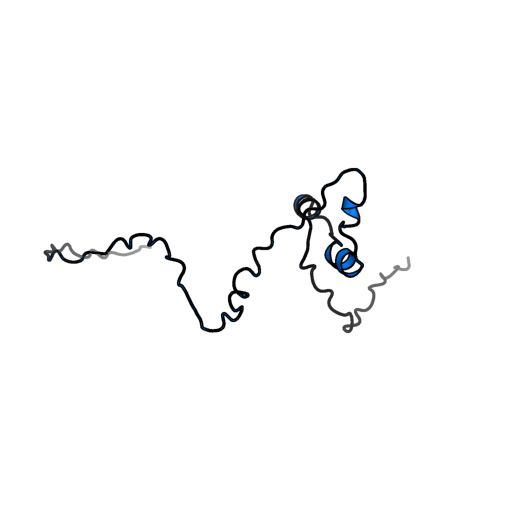OM 731 O O . ARG A 1 92 ? -14.862 -33.767 33.881 1.00 55.16 92 ARG A O 1
ATOM 738 N N . GLU A 1 93 ? -14.118 -35.630 32.852 1.00 50.69 93 GLU A N 1
ATOM 739 C CA . GLU A 1 93 ? -14.482 -36.562 33.924 1.00 50.69 93 GLU A CA 1
ATOM 740 C C . GLU A 1 93 ? -13.407 -36.590 35.012 1.00 50.69 93 GLU A C 1
ATOM 742 O O . GLU A 1 93 ? -12.205 -36.484 34.764 1.00 50.69 93 GLU A O 1
ATOM 747 N N . LYS A 1 94 ? -13.885 -36.651 36.248 1.00 53.62 94 LYS A N 1
ATOM 748 C CA . LYS A 1 94 ? -13.133 -36.537 37.493 1.00 53.62 94 LYS A CA 1
ATOM 749 C C . LYS A 1 94 ? -13.471 -37.766 38.327 1.00 53.62 94 LYS A C 1
ATOM 751 O O . LYS A 1 94 ? -14.654 -38.033 38.509 1.00 53.62 94 LYS A O 1
ATOM 756 N N . ASN A 1 95 ? -12.428 -38.393 38.873 1.00 45.94 95 ASN A N 1
ATOM 757 C CA . ASN A 1 95 ? -12.328 -39.067 40.178 1.00 45.94 95 ASN A CA 1
ATOM 758 C C . ASN A 1 95 ? -11.774 -40.495 40.104 1.00 45.94 95 ASN A C 1
ATOM 760 O O . ASN A 1 95 ? -12.469 -41.438 39.751 1.00 45.94 95 ASN A O 1
ATOM 764 N N . GLY A 1 96 ? -10.534 -40.632 40.574 1.00 39.09 96 GLY A N 1
ATOM 765 C CA . GLY A 1 96 ? -9.965 -41.859 41.117 1.00 39.09 96 GLY A CA 1
ATOM 766 C C . GLY A 1 96 ? -9.073 -41.469 42.296 1.00 39.09 96 GLY A C 1
ATOM 767 O O . GLY A 1 96 ? -8.146 -40.681 42.136 1.00 39.09 96 GLY A O 1
ATOM 768 N N . VAL A 1 97 ? -9.434 -41.931 43.488 1.00 45.66 97 VAL A N 1
ATOM 769 C CA . VAL A 1 97 ? -8.832 -41.625 44.792 1.00 45.66 97 VAL A CA 1
ATOM 770 C C . VAL A 1 97 ? -7.668 -42.592 45.081 1.00 45.66 97 VAL A C 1
ATOM 772 O O . VAL A 1 97 ? -7.927 -43.785 45.111 1.00 45.66 97 VAL A O 1
ATOM 775 N N . LEU A 1 98 ? -6.466 -42.030 45.342 1.00 48.34 98 LEU A N 1
ATOM 776 C CA . LEU A 1 98 ? -5.328 -42.460 46.216 1.00 48.34 98 LEU A CA 1
ATOM 777 C C . LEU A 1 98 ? -4.687 -43.874 46.045 1.00 48.34 98 LEU A C 1
ATOM 779 O O . LEU A 1 98 ? -5.328 -44.749 45.477 1.00 48.34 98 LEU A O 1
ATOM 783 N N . PRO A 1 99 ? -3.446 -44.151 46.545 1.00 50.25 99 PRO A N 1
ATOM 784 C CA . PRO A 1 99 ? -2.651 -43.409 47.543 1.00 50.25 99 PRO A CA 1
ATOM 785 C C . PRO A 1 99 ? -1.183 -43.072 47.171 1.00 50.25 99 PRO A C 1
ATOM 787 O O . PRO A 1 99 ? -0.641 -43.536 46.172 1.00 50.25 99 PRO A O 1
ATOM 790 N N . SER A 1 100 ? -0.559 -42.240 48.018 1.00 53.22 100 SER A N 1
ATOM 791 C CA . SER A 1 100 ? 0.881 -41.923 48.069 1.00 53.22 100 SER A CA 1
ATOM 792 C C . SER A 1 100 ? 1.783 -43.165 48.120 1.00 53.22 100 SER A C 1
ATOM 794 O O . SER A 1 100 ? 1.346 -44.242 48.531 1.00 53.22 100 SER A O 1
ATOM 796 N N . PRO A 1 101 ? 3.082 -42.981 47.836 1.00 52.69 101 PRO A N 1
ATOM 797 C CA . PRO A 1 101 ? 4.008 -43.030 48.967 1.00 52.69 101 PRO A CA 1
ATOM 798 C C . PRO A 1 101 ? 5.057 -41.910 48.976 1.00 52.69 101 PRO A C 1
ATOM 800 O O . PRO A 1 101 ? 5.489 -41.400 47.943 1.00 52.69 101 PRO A O 1
ATOM 803 N N . ASP A 1 102 ? 5.431 -41.558 50.202 1.00 49.97 102 ASP A N 1
ATOM 804 C CA . ASP A 1 102 ? 6.577 -40.760 50.618 1.00 49.97 102 ASP A CA 1
ATOM 805 C C . ASP A 1 102 ? 7.884 -41.111 49.900 1.00 49.97 102 ASP A C 1
ATOM 807 O O . ASP A 1 102 ? 8.209 -42.286 49.767 1.00 49.97 102 ASP A O 1
ATOM 811 N N . ILE A 1 103 ? 8.687 -40.091 49.572 1.00 58.16 103 ILE A N 1
ATOM 812 C CA . ILE A 1 103 ? 10.156 -40.155 49.663 1.00 58.16 103 ILE A CA 1
ATOM 813 C C . ILE A 1 103 ? 10.750 -38.740 49.786 1.00 58.16 103 ILE A C 1
ATOM 815 O O . ILE A 1 103 ? 10.904 -38.001 48.820 1.00 58.16 103 ILE A O 1
ATOM 819 N N . THR A 1 104 ? 11.007 -38.388 51.046 1.00 51.59 104 THR A N 1
ATOM 820 C CA . THR A 1 104 ? 12.134 -37.630 51.625 1.00 51.59 104 THR A CA 1
ATOM 821 C C . THR A 1 104 ? 12.899 -36.593 50.790 1.00 51.59 104 THR A C 1
ATOM 823 O O . THR A 1 104 ? 13.608 -36.901 49.836 1.00 51.59 104 THR A O 1
ATOM 826 N N . VAL A 1 105 ? 12.869 -35.372 51.328 1.00 54.22 105 VAL A N 1
ATOM 827 C CA . VAL A 1 105 ? 13.820 -34.267 51.157 1.00 54.22 105 VAL A CA 1
ATOM 828 C C . VAL A 1 105 ? 15.260 -34.735 51.415 1.00 54.22 105 VAL A C 1
ATOM 830 O O . VAL A 1 105 ? 15.519 -35.347 52.450 1.00 54.22 105 VAL A O 1
ATOM 833 N N . VAL A 1 106 ? 16.197 -34.373 50.535 1.00 58.56 106 VAL A N 1
ATOM 834 C CA . VAL A 1 106 ? 17.619 -34.243 50.888 1.00 58.56 106 VAL A CA 1
ATOM 835 C C . VAL A 1 106 ? 18.121 -32.862 50.469 1.00 58.56 106 VAL A C 1
ATOM 837 O O . VAL A 1 106 ? 18.256 -32.535 49.293 1.00 58.56 106 VAL A O 1
ATOM 840 N N . ASP A 1 107 ? 18.310 -32.044 51.497 1.00 52.81 107 ASP A N 1
ATOM 841 C CA . ASP A 1 107 ? 19.202 -30.889 51.574 1.00 52.81 107 ASP A CA 1
ATOM 842 C C . ASP A 1 107 ? 20.650 -31.334 51.279 1.00 52.81 107 ASP A C 1
ATOM 844 O O . ASP A 1 107 ? 20.961 -32.492 51.561 1.00 52.81 107 ASP A O 1
ATOM 848 N N . THR A 1 108 ? 21.513 -30.470 50.720 1.00 52.56 108 THR A N 1
ATOM 849 C CA . THR A 1 108 ? 22.898 -30.211 51.202 1.00 52.56 108 THR A CA 1
ATOM 850 C C . THR A 1 108 ? 23.695 -29.332 50.209 1.00 52.56 108 THR A C 1
ATOM 852 O O . THR A 1 108 ? 24.118 -29.794 49.155 1.00 52.56 108 THR A O 1
ATOM 855 N N . VAL A 1 109 ? 23.877 -28.067 50.614 1.00 61.62 109 VAL A N 1
ATOM 856 C CA . VAL A 1 109 ? 25.121 -27.258 50.723 1.00 61.62 109 VAL A CA 1
ATOM 857 C C . VAL A 1 109 ? 26.059 -27.019 49.513 1.00 61.62 109 VAL A C 1
ATOM 859 O O . VAL A 1 109 ? 26.585 -27.927 48.880 1.00 61.62 109 VAL A O 1
ATOM 862 N N . ASP A 1 110 ? 26.349 -25.725 49.329 1.00 48.47 110 ASP A N 1
ATOM 863 C CA . ASP A 1 110 ? 27.358 -25.059 48.485 1.00 48.47 110 ASP A CA 1
ATOM 864 C C . ASP A 1 110 ? 28.752 -24.986 49.166 1.00 48.47 110 ASP A C 1
ATOM 866 O O . ASP A 1 110 ? 28.812 -24.760 50.380 1.00 48.47 110 ASP A O 1
ATOM 870 N N . PRO A 1 111 ? 29.867 -25.196 48.431 1.00 69.56 111 PRO A N 1
ATOM 871 C CA . PRO A 1 111 ? 31.163 -24.609 48.834 1.00 69.56 111 PRO A CA 1
ATOM 872 C C . PRO A 1 111 ? 32.080 -24.193 47.647 1.00 69.56 111 PRO A C 1
ATOM 874 O O . PRO A 1 111 ? 31.838 -24.616 46.513 1.00 69.56 111 PRO A O 1
ATOM 877 N N . PRO A 1 112 ? 33.291 -23.645 47.898 1.00 68.44 112 PRO A N 1
ATOM 878 C CA . PRO A 1 112 ? 33.720 -22.598 48.837 1.00 68.44 112 PRO A CA 1
ATOM 879 C C . PRO A 1 112 ? 34.063 -21.250 48.156 1.00 68.44 112 PRO A C 1
ATOM 881 O O . PRO A 1 112 ? 34.327 -21.228 46.931 1.00 68.44 112 PRO A O 1
#

pLDDT: mean 70.78, std 17.33, range [39.09, 94.5]